Protein AF-A0A9E4KSP8-F1 (afdb_monomer)

Mean predicted aligned error: 5.56 Å

Foldseek 3Di:
DDDDDWDWDDDPRDTDDIGHDPDDDPDDDDQVVHDDDQFDEAEDDACQVVCVVPVCPVVRVVVRHPHYDHCPPVDHDDDDDPPCVVVNVVVVVD

Radius of gyration: 19.92 Å; Cα contacts (8 Å, |Δi|>4): 82; chains: 1; bounding box: 39×29×52 Å

Solvent-accessible surface area (backbone atoms only — not comparable to full-atom values): 6472 Å² total; per-residue (Å²): 130,82,88,79,90,62,46,78,42,74,55,95,93,36,81,75,48,77,37,88,76,91,74,92,62,100,72,84,79,91,55,84,99,60,84,89,72,81,63,37,71,42,77,76,44,81,49,52,66,46,44,79,82,38,76,73,47,63,74,44,51,78,72,4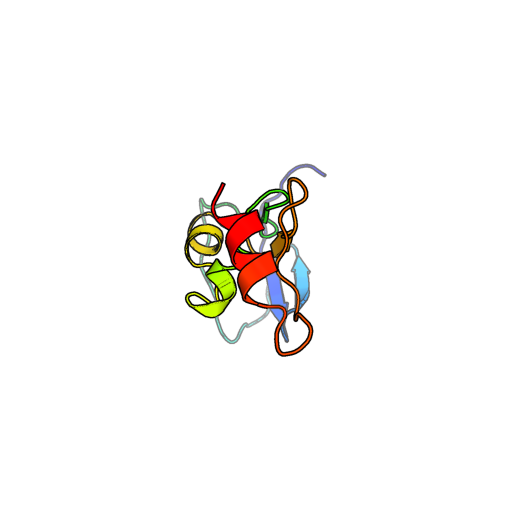6,29,73,44,76,40,61,51,44,97,88,48,66,74,72,94,71,61,92,96,46,60,66,65,52,51,57,70,70,71,111

Structure (mmCIF, N/CA/C/O backbone):
data_AF-A0A9E4KSP8-F1
#
_entry.id   AF-A0A9E4KSP8-F1
#
loop_
_atom_site.group_PDB
_atom_site.id
_atom_site.type_symbol
_atom_site.label_atom_id
_atom_site.label_alt_id
_atom_site.label_comp_id
_atom_site.label_asym_id
_atom_site.label_entity_id
_atom_site.label_seq_id
_atom_site.pdbx_PDB_ins_code
_atom_site.Car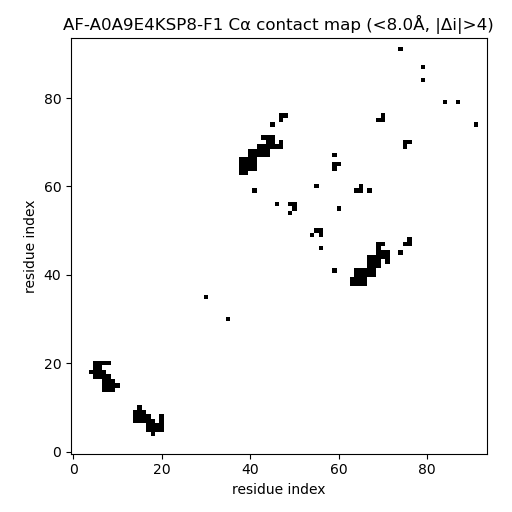tn_x
_atom_site.Cartn_y
_atom_site.Cartn_z
_atom_site.occupancy
_atom_site.B_iso_or_equiv
_atom_site.auth_seq_id
_atom_site.auth_comp_id
_atom_site.auth_asym_id
_atom_site.auth_atom_id
_atom_site.pdbx_PDB_model_num
ATOM 1 N N . MET A 1 1 ? -15.007 14.174 6.060 1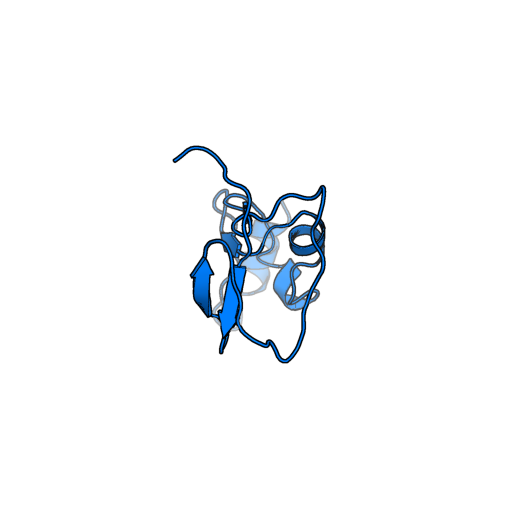.00 58.09 1 MET A N 1
ATOM 2 C CA . MET A 1 1 ? -15.396 13.767 7.428 1.00 58.09 1 MET A CA 1
ATOM 3 C C . MET A 1 1 ? -14.227 14.045 8.353 1.00 58.09 1 MET A C 1
ATOM 5 O O . MET A 1 1 ? -13.104 13.824 7.912 1.00 58.09 1 MET A O 1
ATOM 9 N N . PRO A 1 2 ? -14.457 14.542 9.576 1.00 84.19 2 PRO A N 1
ATOM 10 C CA . PRO A 1 2 ? -13.419 14.568 10.604 1.00 84.19 2 PRO A CA 1
ATOM 11 C C . PRO A 1 2 ? -13.012 13.137 10.999 1.00 84.19 2 PRO A C 1
ATOM 13 O O . PRO A 1 2 ? -13.747 12.185 10.724 1.00 84.19 2 PRO A O 1
ATOM 16 N N . SER A 1 3 ? -11.845 12.985 11.626 1.00 92.31 3 SER A N 1
ATOM 17 C CA . SER A 1 3 ? -11.429 11.720 12.240 1.00 92.31 3 SER A CA 1
ATOM 18 C C . SER A 1 3 ? -12.350 11.341 13.408 1.00 92.31 3 SER A C 1
ATOM 20 O O . SER A 1 3 ? -13.009 12.198 14.000 1.00 92.31 3 SER A O 1
ATOM 22 N N . PHE A 1 4 ? -12.405 10.050 13.738 1.00 94.50 4 PHE A N 1
ATOM 23 C CA . PHE A 1 4 ? -13.145 9.530 14.887 1.00 94.50 4 PHE A CA 1
ATOM 24 C C . PHE A 1 4 ? -12.398 8.345 15.512 1.00 94.50 4 PHE A C 1
ATOM 26 O O . PHE A 1 4 ? -11.619 7.680 14.832 1.00 94.50 4 PHE A O 1
ATOM 33 N N . HIS A 1 5 ? -12.650 8.082 16.795 1.00 94.81 5 HIS A N 1
ATOM 34 C CA . HIS A 1 5 ? -12.156 6.882 17.470 1.00 94.81 5 HIS A CA 1
ATOM 35 C C . HIS A 1 5 ? -13.042 5.684 17.135 1.00 94.81 5 HIS A C 1
ATOM 37 O O . HIS A 1 5 ? -14.263 5.742 17.307 1.00 94.81 5 HIS A O 1
ATOM 43 N N . GLY A 1 6 ? -12.426 4.597 16.689 1.00 94.44 6 GLY A N 1
ATOM 44 C CA . GLY A 1 6 ? -13.108 3.348 16.399 1.00 94.44 6 GLY A CA 1
ATOM 45 C C . GLY A 1 6 ? -12.172 2.331 15.767 1.00 94.44 6 GLY A C 1
ATOM 46 O O . GLY A 1 6 ? -11.002 2.607 15.508 1.00 94.44 6 GLY A O 1
ATOM 47 N N . ASP A 1 7 ? -12.735 1.170 15.489 1.00 95.69 7 ASP A N 1
ATOM 48 C CA . ASP A 1 7 ? -12.057 0.016 14.935 1.00 95.69 7 ASP A CA 1
ATOM 49 C C . ASP A 1 7 ? -12.389 -0.140 13.442 1.00 95.69 7 ASP A C 1
ATOM 51 O O . ASP A 1 7 ? -13.388 0.386 12.930 1.00 95.69 7 ASP A O 1
ATOM 55 N N . VAL A 1 8 ? -11.549 -0.901 12.737 1.00 96.19 8 VAL A N 1
ATOM 56 C CA . VAL A 1 8 ? -11.724 -1.256 11.323 1.00 96.19 8 VAL A CA 1
ATOM 57 C C . VAL A 1 8 ? -11.707 -2.773 11.183 1.00 96.19 8 VAL A C 1
ATOM 59 O O . VAL A 1 8 ? -10.686 -3.410 11.440 1.00 96.19 8 VAL A O 1
ATOM 62 N N . ALA A 1 9 ? -12.814 -3.368 10.732 1.00 96.88 9 ALA A N 1
ATOM 63 C CA . ALA A 1 9 ? -12.864 -4.799 10.443 1.00 96.88 9 ALA A CA 1
ATOM 64 C C . ALA A 1 9 ? -12.531 -5.083 8.979 1.00 96.88 9 ALA A C 1
ATOM 66 O O . ALA A 1 9 ? -13.103 -4.485 8.063 1.00 96.88 9 ALA A O 1
ATOM 67 N N . VAL A 1 10 ? -11.658 -6.068 8.757 1.00 96.38 10 VAL A N 1
ATOM 68 C CA . VAL A 1 10 ? -11.265 -6.537 7.424 1.00 96.38 10 VAL A CA 1
ATOM 69 C C . VAL A 1 10 ? -11.591 -8.020 7.272 1.00 96.38 10 VAL A C 1
ATOM 71 O O . VAL A 1 10 ? -11.219 -8.840 8.110 1.00 96.38 10 VAL A O 1
ATOM 74 N N . LYS A 1 11 ? -12.253 -8.385 6.170 1.00 96.44 11 LYS A N 1
ATOM 75 C CA . LYS A 1 11 ? -12.527 -9.778 5.793 1.00 96.44 11 LYS A CA 1
ATOM 76 C C . LYS A 1 11 ? -12.312 -9.960 4.296 1.00 96.44 11 LYS A C 1
ATOM 78 O O . LYS A 1 11 ? -12.815 -9.177 3.496 1.00 96.44 11 LYS A O 1
ATOM 83 N N . ASN A 1 12 ? -11.568 -11.000 3.912 1.00 96.25 12 ASN A N 1
ATOM 84 C CA . ASN A 1 12 ? -11.266 -11.328 2.511 1.00 96.25 12 ASN A CA 1
ATOM 85 C C . ASN A 1 12 ? -10.710 -10.128 1.710 1.00 96.25 12 ASN A C 1
ATOM 87 O O . ASN A 1 12 ? -11.152 -9.861 0.594 1.00 96.25 12 ASN A O 1
ATOM 91 N N . GLY A 1 13 ? -9.781 -9.375 2.311 1.00 96.06 13 GLY A N 1
ATOM 92 C CA . GLY A 1 13 ? -9.132 -8.218 1.679 1.00 96.06 13 GLY A CA 1
ATOM 93 C C . GLY A 1 13 ? -10.003 -6.964 1.552 1.00 96.06 13 GLY A C 1
ATOM 94 O O . GLY A 1 13 ? -9.614 -6.034 0.855 1.00 96.06 13 GLY A O 1
ATOM 95 N N . LYS A 1 14 ? -11.177 -6.918 2.194 1.00 97.69 14 LYS A N 1
ATOM 96 C CA . LYS A 1 14 ? -12.094 -5.771 2.147 1.00 97.69 14 LYS A CA 1
ATOM 97 C C . LYS A 1 14 ? -12.422 -5.264 3.544 1.00 97.69 14 LYS A C 1
ATOM 99 O O . LYS A 1 14 ? -12.568 -6.065 4.465 1.00 97.69 14 LYS A O 1
ATOM 104 N N . ILE A 1 15 ? -12.591 -3.950 3.673 1.00 96.75 15 ILE A N 1
ATOM 105 C CA . ILE A 1 15 ? -13.180 -3.328 4.864 1.00 96.75 15 ILE A CA 1
ATOM 106 C C . ILE A 1 15 ? -14.662 -3.717 4.905 1.00 96.75 15 ILE A C 1
ATOM 108 O O . ILE A 1 15 ? -15.373 -3.516 3.920 1.00 96.75 15 ILE A O 1
ATOM 112 N N . VAL A 1 16 ? -15.113 -4.305 6.015 1.00 96.25 16 VAL A N 1
ATOM 113 C CA . VAL A 1 16 ? -16.500 -4.778 6.187 1.00 96.25 16 VAL A CA 1
ATOM 114 C C . VAL A 1 16 ? -17.282 -4.006 7.241 1.00 96.25 16 VAL A C 1
ATOM 116 O O . VAL A 1 16 ? -18.507 -4.005 7.188 1.00 96.25 16 VAL A O 1
ATOM 119 N N . GLU A 1 17 ? -16.600 -3.338 8.171 1.00 95.31 17 GLU A N 1
ATOM 120 C CA . GLU A 1 17 ? -17.234 -2.569 9.242 1.00 95.31 17 GLU A CA 1
ATOM 121 C C . GLU A 1 17 ? -16.274 -1.497 9.776 1.00 95.31 17 GLU A C 1
ATOM 123 O O . GLU A 1 17 ? -15.053 -1.679 9.736 1.00 95.31 17 GLU A O 1
ATOM 128 N N . LEU A 1 18 ? -16.833 -0.387 10.263 1.00 94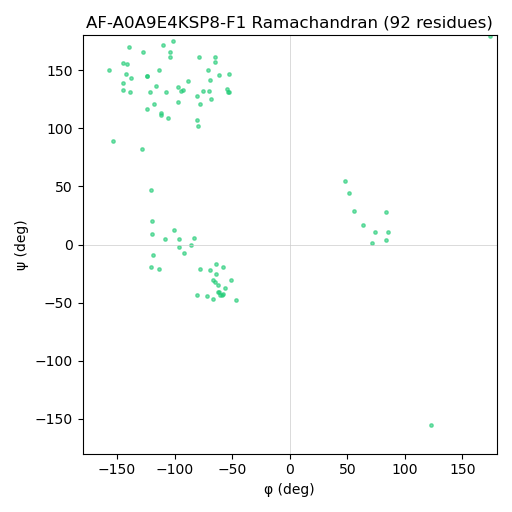.88 18 LEU A N 1
ATOM 129 C CA . LEU A 1 18 ? -16.125 0.736 10.880 1.00 94.88 18 L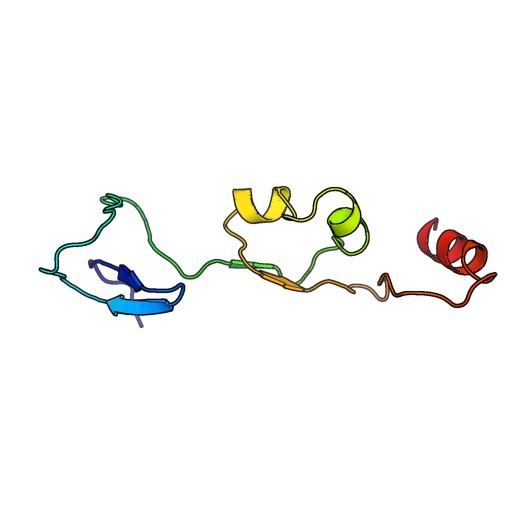EU A CA 1
ATOM 130 C C . LEU A 1 18 ? -16.913 1.203 12.110 1.00 94.88 18 LEU A C 1
ATOM 132 O O . LEU A 1 18 ? -18.141 1.258 12.054 1.00 94.88 18 LEU A O 1
ATOM 136 N N . GLY A 1 19 ? -16.229 1.609 13.178 1.00 93.56 19 GLY A N 1
ATOM 137 C CA . GLY A 1 19 ? -16.866 2.140 14.390 1.00 93.56 19 GLY A CA 1
ATOM 138 C C . GLY A 1 19 ? -16.488 1.343 15.629 1.00 93.56 19 GLY A C 1
ATOM 139 O O . GLY A 1 19 ? -15.433 0.732 15.661 1.00 93.56 19 GLY A O 1
ATOM 140 N N . LYS A 1 20 ? -17.324 1.354 16.669 1.00 92.50 20 LYS A N 1
ATOM 141 C CA . LYS A 1 20 ? -17.077 0.550 17.873 1.00 92.50 20 LYS A CA 1
ATOM 142 C C . LYS A 1 20 ? -17.509 -0.892 17.622 1.00 92.50 20 LYS A C 1
ATOM 144 O O . LYS A 1 20 ? -18.711 -1.160 17.586 1.00 92.50 20 LYS A O 1
ATOM 149 N N . LEU A 1 21 ? -16.553 -1.801 17.467 1.00 91.12 21 LEU A N 1
ATOM 150 C CA . LEU A 1 21 ? -16.833 -3.183 17.090 1.00 91.12 21 LEU A CA 1
ATOM 151 C C . LEU A 1 21 ? -16.868 -4.095 18.322 1.00 91.12 21 LEU A C 1
ATOM 153 O O . LEU A 1 21 ? -16.030 -4.014 19.214 1.00 91.12 21 LEU A O 1
ATOM 157 N N . GLY A 1 22 ? -17.872 -4.972 18.382 1.00 78.12 22 GLY A N 1
ATOM 158 C CA . GLY A 1 22 ? -18.013 -5.999 19.428 1.00 78.12 22 GLY A CA 1
ATOM 159 C C . GLY A 1 22 ? -17.744 -7.423 18.931 1.00 78.12 22 GLY A C 1
ATOM 160 O O . GLY A 1 22 ? -17.980 -8.389 19.653 1.00 78.12 22 GLY A O 1
ATOM 161 N N . THR A 1 23 ? -17.331 -7.568 17.674 1.00 72.12 23 THR A N 1
ATOM 162 C CA . THR A 1 23 ? -17.225 -8.836 16.949 1.00 72.12 23 THR A CA 1
ATOM 163 C C . THR A 1 23 ? -15.866 -9.507 17.152 1.00 72.12 23 THR A C 1
ATOM 165 O O . THR A 1 23 ? -14.822 -8.861 17.160 1.00 72.12 23 THR A O 1
ATOM 168 N N . SER A 1 24 ? -15.863 -10.839 17.283 1.00 84.81 24 SER A N 1
ATOM 169 C CA . SER A 1 24 ? -14.627 -11.626 17.353 1.00 84.81 24 SER A CA 1
ATOM 170 C C . SER A 1 24 ? -13.911 -11.645 15.999 1.00 84.81 24 SER A C 1
ATOM 172 O O . SER A 1 24 ? -14.532 -11.969 14.983 1.00 84.81 24 SER A O 1
ATOM 174 N N . ALA A 1 25 ? -12.605 -11.385 15.986 1.00 93.62 25 ALA A N 1
ATOM 175 C CA . ALA A 1 25 ? -11.757 -11.500 14.802 1.00 93.62 25 ALA A CA 1
ATOM 176 C C . ALA A 1 25 ? -10.732 -12.632 14.964 1.00 93.62 25 ALA A C 1
ATOM 178 O O . ALA A 1 25 ? -10.257 -12.898 16.066 1.00 93.62 25 ALA A O 1
ATOM 179 N N . ASN A 1 26 ? -10.332 -13.260 13.853 1.00 95.06 26 ASN A N 1
ATOM 180 C CA . ASN A 1 26 ? -9.263 -14.273 13.858 1.00 95.06 26 ASN A CA 1
ATOM 181 C C . ASN A 1 26 ? -7.901 -13.684 14.262 1.00 95.06 26 ASN A C 1
ATOM 183 O O . ASN A 1 26 ? -7.018 -14.403 14.719 1.00 95.06 26 ASN A O 1
ATOM 187 N N . ARG A 1 27 ? -7.721 -12.377 14.046 1.00 95.75 27 ARG A N 1
ATOM 188 C CA . ARG A 1 27 ? -6.548 -11.600 14.437 1.00 95.75 27 ARG A CA 1
ATOM 189 C C . ARG A 1 27 ? -7.011 -10.203 14.824 1.00 95.75 27 ARG A C 1
ATOM 191 O O . ARG A 1 27 ? -7.758 -9.584 14.072 1.00 95.75 27 ARG A O 1
ATOM 198 N N . VAL A 1 28 ? -6.523 -9.721 15.960 1.00 95.06 28 VAL A N 1
ATOM 199 C CA . VAL A 1 28 ? -6.721 -8.350 16.436 1.00 95.06 28 VAL A CA 1
ATOM 200 C C . VAL A 1 28 ? -5.357 -7.670 16.481 1.00 95.06 28 VAL A C 1
ATOM 202 O O . VAL A 1 28 ? -4.369 -8.288 16.878 1.00 95.06 28 VAL A O 1
ATOM 205 N N . ILE A 1 29 ? -5.299 -6.426 16.016 1.00 95.75 29 ILE A N 1
ATOM 206 C CA . ILE A 1 29 ? -4.125 -5.559 16.117 1.00 95.75 29 ILE A CA 1
ATOM 207 C C . ILE A 1 29 ? -4.561 -4.369 16.960 1.00 95.75 29 ILE A C 1
ATOM 209 O O . ILE A 1 29 ? -5.513 -3.688 16.588 1.00 95.75 29 ILE A O 1
ATOM 213 N N . ASP A 1 30 ? -3.889 -4.157 18.088 1.00 95.19 30 ASP A N 1
ATOM 214 C CA . ASP A 1 30 ? -4.110 -2.982 18.924 1.00 95.19 30 ASP A CA 1
ATOM 215 C C . ASP A 1 30 ? -3.410 -1.773 18.290 1.00 95.19 30 ASP A C 1
ATOM 217 O O . ASP A 1 30 ? -2.205 -1.809 18.029 1.00 95.19 30 ASP A O 1
ATOM 221 N N . ALA A 1 31 ? -4.191 -0.739 17.988 1.00 95.94 31 ALA A N 1
ATOM 222 C CA . ALA A 1 31 ? -3.737 0.509 17.388 1.00 95.94 31 ALA A CA 1
ATOM 223 C C . ALA A 1 31 ? -4.037 1.715 18.296 1.00 95.94 31 ALA A C 1
ATOM 225 O O . ALA A 1 31 ? -4.088 2.846 17.813 1.00 95.94 31 ALA A O 1
ATOM 226 N N . GLU A 1 32 ? -4.253 1.490 19.597 1.00 95.62 32 GLU A N 1
ATOM 227 C CA . GLU A 1 32 ? -4.472 2.562 20.567 1.00 95.62 32 GLU A CA 1
ATOM 228 C C . GLU A 1 32 ? -3.320 3.583 20.529 1.00 95.62 32 GLU A C 1
ATOM 230 O O . GLU A 1 32 ? -2.139 3.235 20.479 1.00 95.62 32 GLU A O 1
ATOM 235 N N . GLY A 1 33 ? -3.666 4.873 20.509 1.00 96.38 33 GLY A N 1
ATOM 236 C CA . GLY A 1 33 ? -2.697 5.966 20.369 1.00 96.38 33 GLY A CA 1
ATOM 237 C C . GLY A 1 33 ? -2.061 6.113 18.977 1.00 96.38 33 GLY A C 1
ATOM 238 O O . GLY A 1 33 ? -1.241 7.012 18.785 1.00 96.38 33 GLY A O 1
ATOM 239 N N . LEU A 1 34 ? -2.440 5.280 18.001 1.00 96.88 34 LEU A N 1
ATOM 240 C CA . LEU A 1 34 ? -2.008 5.361 16.604 1.00 96.88 34 LEU A CA 1
ATOM 241 C C . LEU A 1 34 ? -3.166 5.787 15.690 1.00 96.88 34 LEU A C 1
ATOM 243 O O . LEU A 1 34 ? -4.323 5.880 16.094 1.00 96.88 34 LEU A O 1
ATOM 247 N N . VAL A 1 35 ? -2.845 6.063 14.425 1.00 96.00 35 VAL A N 1
ATOM 248 C CA . VAL A 1 35 ? -3.831 6.407 13.394 1.00 96.00 35 VAL A CA 1
ATOM 249 C C . VAL A 1 35 ? -3.981 5.245 12.425 1.00 96.00 35 VAL A C 1
ATOM 251 O O . VAL A 1 35 ? -2.995 4.749 11.883 1.00 96.00 35 VAL A O 1
ATOM 254 N N . ILE A 1 36 ? -5.228 4.865 12.153 1.00 96.31 36 ILE A N 1
ATOM 255 C CA . ILE A 1 36 ? -5.580 4.014 11.017 1.00 96.31 36 ILE A CA 1
ATOM 256 C C . ILE A 1 36 ? -6.044 4.928 9.880 1.00 96.31 36 ILE A C 1
ATOM 258 O O . ILE A 1 36 ? -6.989 5.701 10.039 1.00 96.31 36 ILE A O 1
ATOM 262 N N . SER A 1 37 ? -5.391 4.838 8.725 1.00 96.44 37 SER A N 1
ATOM 263 C CA . SER A 1 37 ? -5.771 5.558 7.507 1.00 96.44 37 SER A CA 1
ATOM 264 C C . SER A 1 37 ? -5.911 4.587 6.335 1.00 96.44 37 SER A C 1
ATOM 266 O O . SER A 1 37 ? -5.408 3.462 6.400 1.00 96.44 37 SER A O 1
ATOM 268 N N . PRO A 1 38 ? -6.537 5.005 5.220 1.00 96.62 38 PRO A N 1
ATOM 269 C CA . PRO A 1 38 ? -6.270 4.362 3.944 1.00 96.62 38 PRO A CA 1
ATOM 270 C C . PRO A 1 38 ? -4.761 4.337 3.682 1.00 96.62 38 PRO A C 1
ATOM 272 O O . PRO A 1 38 ? -4.045 5.266 4.073 1.00 96.62 38 PRO A O 1
ATOM 275 N N . GLY A 1 39 ? -4.285 3.287 3.017 1.00 96.88 39 GLY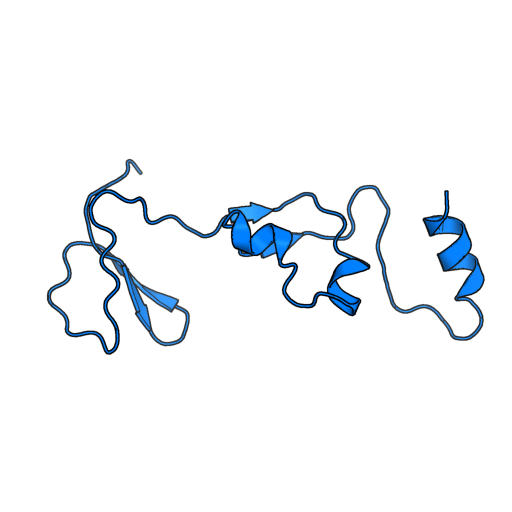 A N 1
ATOM 276 C CA . GLY A 1 39 ? -2.911 3.261 2.534 1.00 96.88 39 GLY A CA 1
ATOM 277 C C . GLY A 1 39 ? -2.676 4.388 1.532 1.00 96.88 39 GLY A C 1
ATOM 278 O O . GLY A 1 39 ? -3.581 4.760 0.780 1.00 96.88 39 GLY A O 1
ATOM 279 N N . PHE A 1 40 ? -1.471 4.950 1.524 1.00 97.25 40 PHE A N 1
ATOM 280 C CA . PHE A 1 40 ? -1.168 6.067 0.637 1.00 97.25 40 PHE A CA 1
ATOM 281 C C . PHE A 1 40 ? -1.098 5.605 -0.821 1.00 97.25 40 PHE A C 1
ATOM 283 O O . PHE A 1 40 ? -0.744 4.457 -1.117 1.00 97.25 40 PHE A O 1
ATOM 290 N N . VAL A 1 41 ? -1.450 6.523 -1.720 1.00 96.75 41 VAL A N 1
ATOM 291 C CA . VAL A 1 41 ? -1.296 6.362 -3.165 1.00 96.75 41 VAL A CA 1
ATOM 292 C C . VAL A 1 41 ? -0.118 7.228 -3.581 1.00 96.75 41 VAL A C 1
ATOM 294 O O . VAL A 1 41 ? -0.215 8.453 -3.556 1.00 96.75 41 VAL A O 1
ATOM 297 N N . ASP A 1 42 ? 0.991 6.588 -3.933 1.00 95.06 42 ASP A N 1
ATOM 298 C CA . ASP A 1 42 ? 2.145 7.268 -4.508 1.00 95.06 42 ASP A CA 1
ATOM 299 C C . ASP A 1 42 ? 1.869 7.517 -5.992 1.00 95.06 42 ASP A C 1
ATOM 301 O O . ASP A 1 42 ? 1.895 6.608 -6.826 1.00 95.06 42 ASP A O 1
ATOM 305 N N . ASN A 1 43 ? 1.514 8.759 -6.304 1.00 95.19 43 ASN A N 1
ATOM 306 C CA . ASN A 1 43 ? 1.115 9.155 -7.646 1.00 95.19 43 ASN A CA 1
ATOM 307 C C . ASN A 1 43 ? 2.300 9.537 -8.543 1.00 95.19 43 ASN A C 1
ATOM 309 O O . ASN A 1 43 ? 2.058 9.967 -9.672 1.00 95.19 43 ASN A O 1
ATOM 313 N N . HIS A 1 44 ? 3.539 9.480 -8.044 1.00 95.12 44 HIS A N 1
ATOM 314 C CA . HIS A 1 44 ? 4.701 9.904 -8.812 1.00 95.12 44 HIS A CA 1
ATOM 315 C C . HIS A 1 44 ? 5.985 9.200 -8.367 1.00 95.12 44 HIS A C 1
ATOM 317 O O . HIS A 1 44 ? 6.759 9.712 -7.558 1.00 95.12 44 HIS A O 1
ATOM 323 N N . CYS A 1 45 ? 6.247 8.049 -8.977 1.00 92.69 45 CYS A N 1
ATOM 324 C CA . CYS A 1 45 ? 7.467 7.286 -8.765 1.00 92.69 45 CYS A CA 1
ATOM 325 C C . CYS A 1 45 ? 7.998 6.686 -10.076 1.00 92.69 45 CYS A C 1
ATOM 327 O O . CYS A 1 45 ? 7.329 6.703 -11.115 1.00 92.69 45 CYS A O 1
ATOM 329 N N . HIS A 1 46 ? 9.217 6.150 -10.007 1.00 92.44 46 HIS A N 1
ATOM 330 C CA . HIS A 1 46 ? 9.936 5.537 -11.128 1.00 92.44 46 HIS A CA 1
ATOM 331 C C . HIS A 1 46 ? 10.285 4.069 -10.835 1.00 92.44 46 HIS A C 1
ATOM 333 O O . HIS A 1 46 ? 11.416 3.627 -11.029 1.00 92.44 46 HIS A O 1
ATOM 339 N N . TYR A 1 47 ? 9.312 3.299 -10.335 1.00 92.38 47 TYR A N 1
ATOM 340 C CA . TYR A 1 47 ? 9.495 1.870 -10.043 1.00 92.38 47 TYR A CA 1
ATOM 341 C C . TYR A 1 47 ? 9.324 0.946 -11.254 1.00 92.38 47 TYR A C 1
ATOM 343 O O . TYR A 1 47 ? 9.394 -0.270 -11.090 1.00 92.38 47 TYR A O 1
ATOM 351 N N . ASP A 1 48 ? 9.146 1.496 -12.458 1.00 90.75 48 ASP A N 1
ATOM 352 C CA . ASP A 1 48 ? 8.981 0.762 -13.718 1.00 90.75 48 ASP A CA 1
ATOM 353 C C . ASP A 1 48 ? 10.007 -0.362 -13.890 1.00 90.75 48 ASP A C 1
ATOM 355 O O . ASP A 1 48 ? 9.648 -1.497 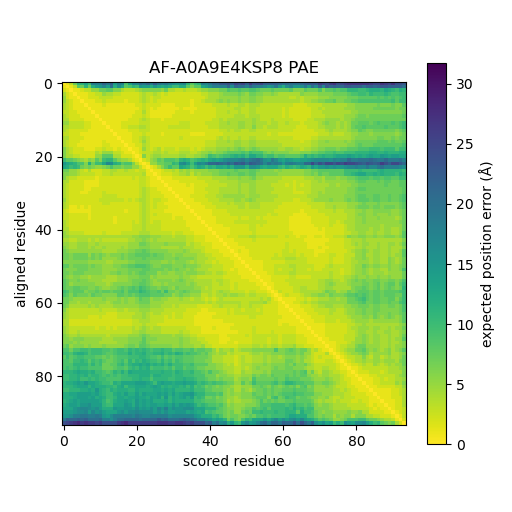-14.194 1.00 90.75 48 ASP A O 1
ATOM 359 N N . ALA A 1 49 ? 11.284 -0.050 -13.655 1.00 88.31 49 ALA A N 1
ATOM 360 C CA . ALA A 1 49 ? 12.361 -1.032 -13.655 1.00 88.31 49 ALA A CA 1
ATOM 361 C C . ALA A 1 49 ? 12.414 -1.799 -12.331 1.00 88.31 49 ALA A C 1
ATOM 363 O O . ALA A 1 49 ? 12.529 -3.020 -12.331 1.00 88.31 49 ALA A O 1
ATOM 364 N N . GLN A 1 50 ? 12.279 -1.098 -11.201 1.00 89.75 50 GLN A N 1
ATOM 365 C CA . GLN A 1 50 ? 12.458 -1.686 -9.874 1.00 89.75 50 GLN A CA 1
ATOM 366 C C . GLN A 1 50 ? 11.565 -2.891 -9.611 1.00 89.75 50 GLN A C 1
ATOM 368 O O . GLN A 1 50 ? 12.033 -3.860 -9.019 1.00 89.75 50 GLN A O 1
ATOM 373 N N . VAL A 1 51 ? 10.325 -2.886 -10.100 1.00 89.38 51 VAL A N 1
ATOM 374 C CA . VAL A 1 51 ? 9.395 -4.006 -9.912 1.00 89.38 51 VAL A CA 1
ATOM 375 C C . VAL A 1 51 ? 9.930 -5.337 -10.468 1.00 89.38 51 VAL A C 1
ATOM 377 O O . VAL A 1 51 ? 9.483 -6.401 -10.043 1.00 89.38 51 VAL A O 1
ATOM 380 N N . THR A 1 52 ? 10.915 -5.316 -11.378 1.00 88.56 52 THR A N 1
ATOM 381 C CA . THR A 1 52 ? 11.510 -6.540 -11.931 1.00 88.56 52 THR A CA 1
ATOM 382 C C . THR A 1 52 ? 12.515 -7.211 -10.992 1.00 88.56 52 THR A C 1
ATOM 384 O O . THR A 1 52 ? 12.777 -8.400 -11.163 1.00 88.56 52 THR A O 1
ATOM 387 N N . TRP A 1 53 ? 13.089 -6.493 -10.017 1.00 92.00 53 TRP A N 1
ATOM 388 C CA . TRP A 1 53 ? 14.012 -7.055 -9.012 1.00 92.00 53 TRP A CA 1
ATOM 389 C C . TRP A 1 53 ? 13.541 -6.883 -7.559 1.00 92.00 53 TRP A C 1
ATOM 391 O O . TRP A 1 53 ? 13.979 -7.626 -6.684 1.00 92.00 53 TRP A O 1
ATOM 401 N N . ASP A 1 54 ? 12.627 -5.950 -7.300 1.00 92.50 54 ASP A N 1
ATOM 402 C CA . ASP A 1 54 ? 11.925 -5.735 -6.033 1.00 92.50 54 ASP A CA 1
ATOM 403 C C . ASP A 1 54 ? 10.406 -5.676 -6.299 1.00 92.50 54 ASP A C 1
ATOM 405 O O . ASP A 1 54 ? 9.821 -4.592 -6.405 1.00 92.50 54 ASP A O 1
ATOM 409 N N . PRO A 1 55 ? 9.739 -6.842 -6.415 1.00 89.62 55 PRO A N 1
ATOM 410 C CA . PRO A 1 55 ? 8.337 -6.924 -6.833 1.00 89.62 55 PRO A CA 1
ATOM 411 C C . PRO A 1 55 ? 7.343 -6.265 -5.876 1.00 89.62 55 PRO A C 1
ATOM 413 O O . PRO A 1 55 ? 6.199 -6.026 -6.255 1.00 89.62 55 PRO A O 1
ATOM 416 N N . ILE A 1 56 ? 7.749 -5.996 -4.632 1.00 90.19 56 ILE A N 1
ATOM 417 C CA . ILE A 1 56 ? 6.892 -5.357 -3.627 1.00 90.19 56 ILE A CA 1
ATOM 418 C C . ILE A 1 56 ? 7.111 -3.845 -3.539 1.00 90.19 56 ILE A C 1
ATOM 420 O O . ILE A 1 56 ? 6.421 -3.199 -2.753 1.00 90.19 56 ILE A O 1
ATOM 424 N N . CYS A 1 57 ? 8.046 -3.282 -4.318 1.00 90.12 57 CYS A N 1
ATOM 425 C CA . CYS A 1 57 ? 8.431 -1.869 -4.244 1.00 90.12 57 CYS A CA 1
ATOM 426 C C . CYS A 1 57 ? 8.690 -1.454 -2.783 1.00 90.12 57 CYS A C 1
ATOM 428 O O . CYS A 1 57 ? 8.060 -0.539 -2.252 1.00 90.12 57 CYS A O 1
ATOM 430 N N . SER A 1 58 ? 9.582 -2.187 -2.111 1.00 88.25 58 SER A N 1
ATOM 431 C CA . SER A 1 58 ? 9.775 -2.203 -0.653 1.00 88.25 58 SER A CA 1
ATOM 432 C C . SER A 1 58 ? 9.951 -0.820 -0.011 1.00 88.25 58 SER A C 1
ATOM 434 O O . SER A 1 58 ? 9.515 -0.592 1.117 1.00 88.25 58 SER A O 1
ATOM 436 N N . PHE A 1 59 ? 10.522 0.139 -0.742 1.00 87.12 59 PHE A N 1
ATOM 437 C CA . PHE A 1 59 ? 10.625 1.525 -0.289 1.00 87.12 59 PHE A CA 1
ATOM 438 C C . PHE A 1 59 ? 9.249 2.162 -0.031 1.00 87.12 59 PHE A C 1
ATOM 440 O O . PHE A 1 59 ? 9.063 2.812 0.993 1.00 87.12 59 PHE A O 1
ATOM 447 N N . SER A 1 60 ? 8.262 1.956 -0.905 1.00 91.25 60 SER A N 1
ATOM 448 C CA . SER A 1 60 ? 6.913 2.514 -0.752 1.00 91.25 60 SER A CA 1
ATOM 449 C C . SER A 1 60 ? 6.178 1.928 0.444 1.00 91.25 60 SER A C 1
ATOM 451 O O . SER A 1 60 ? 5.604 2.674 1.241 1.00 91.25 60 SER A O 1
ATOM 453 N N . CYS A 1 61 ? 6.211 0.601 0.606 1.00 87.62 61 CYS A N 1
ATOM 454 C CA . CYS A 1 61 ? 5.423 -0.051 1.648 1.00 87.62 61 CYS A CA 1
ATOM 455 C C . CYS A 1 61 ? 5.911 0.311 3.059 1.00 87.62 61 CYS A C 1
ATOM 457 O O . CYS A 1 61 ? 5.095 0.418 3.974 1.00 87.62 61 CYS A O 1
ATOM 459 N N . TYR A 1 62 ? 7.208 0.589 3.238 1.00 92.81 62 TYR A N 1
ATOM 460 C CA . TYR A 1 62 ? 7.752 1.084 4.509 1.00 92.81 62 TYR A CA 1
ATOM 461 C C . TYR A 1 62 ? 7.313 2.508 4.863 1.00 92.81 62 TYR A C 1
ATOM 463 O O . TYR A 1 62 ? 7.292 2.856 6.041 1.00 92.81 62 TYR A O 1
ATOM 471 N N . HIS A 1 63 ? 6.904 3.307 3.877 1.00 94.06 63 HIS A N 1
ATOM 472 C CA . HIS A 1 63 ? 6.386 4.662 4.082 1.00 94.06 63 HIS A CA 1
ATOM 473 C C . HIS A 1 63 ? 4.850 4.728 4.035 1.00 94.06 63 HIS A C 1
ATOM 475 O O . HIS A 1 63 ? 4.275 5.812 3.961 1.00 94.06 63 HIS A O 1
ATOM 481 N N . GLY A 1 64 ? 4.168 3.578 4.086 1.00 94.81 64 GLY A N 1
ATOM 482 C CA . GLY A 1 64 ? 2.706 3.497 4.140 1.00 94.81 64 GLY A CA 1
ATOM 483 C C . GLY A 1 64 ? 2.003 3.579 2.782 1.00 94.81 64 GLY A C 1
ATOM 484 O O . GLY A 1 64 ? 0.770 3.565 2.738 1.00 94.81 64 GLY A O 1
ATOM 485 N N . ALA A 1 65 ? 2.746 3.630 1.672 1.00 95.62 65 ALA A N 1
ATOM 486 C CA . ALA A 1 65 ? 2.159 3.542 0.342 1.00 95.62 65 ALA A CA 1
ATOM 487 C C . ALA A 1 65 ? 1.749 2.099 0.022 1.00 95.62 65 ALA A C 1
ATOM 489 O O . ALA A 1 65 ? 2.496 1.144 0.226 1.00 95.62 65 ALA A O 1
ATOM 490 N N . THR A 1 66 ? 0.525 1.955 -0.479 1.00 95.56 66 THR A N 1
ATOM 491 C CA . THR A 1 66 ? -0.094 0.659 -0.821 1.00 95.56 66 THR A CA 1
ATOM 492 C C . THR A 1 66 ? -0.438 0.547 -2.300 1.00 95.56 66 THR A C 1
ATOM 494 O O . THR A 1 66 ? -0.833 -0.512 -2.780 1.00 95.56 66 THR A O 1
ATOM 497 N N . THR A 1 67 ? -0.314 1.646 -3.037 1.00 95.19 67 THR A N 1
ATOM 498 C CA . THR A 1 67 ? -0.530 1.717 -4.478 1.00 95.19 67 THR A CA 1
ATOM 499 C C . THR A 1 67 ? 0.458 2.715 -5.051 1.00 95.19 67 THR A C 1
ATOM 501 O O . THR A 1 67 ? 0.684 3.768 -4.455 1.00 95.19 67 THR A O 1
ATOM 504 N N . VAL A 1 68 ? 1.028 2.375 -6.202 1.00 93.50 68 VAL A N 1
ATOM 505 C CA . VAL A 1 68 ? 1.954 3.223 -6.949 1.00 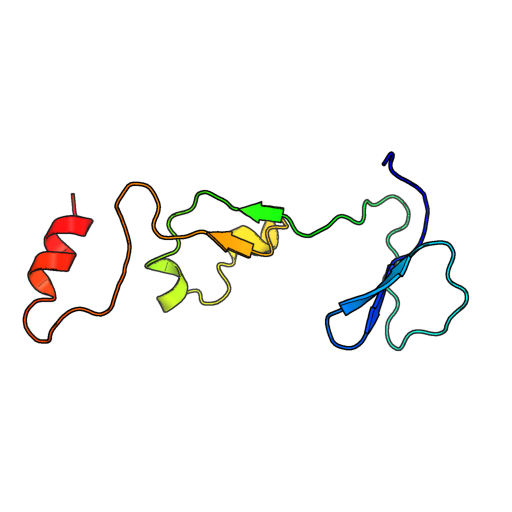93.50 68 VAL A CA 1
ATOM 5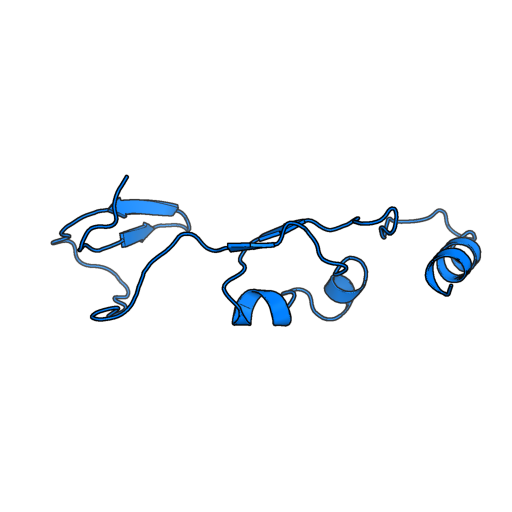06 C C . VAL A 1 68 ? 1.424 3.430 -8.363 1.00 93.50 68 VAL A C 1
ATOM 508 O O . VAL A 1 68 ? 0.826 2.521 -8.944 1.00 93.50 68 VAL A O 1
ATOM 511 N N . VAL A 1 69 ? 1.645 4.617 -8.918 1.00 93.56 69 VAL A N 1
ATOM 512 C CA . VAL A 1 69 ? 1.406 4.923 -10.332 1.00 93.56 69 VAL A CA 1
ATOM 513 C C . VAL A 1 69 ? 2.760 5.150 -10.995 1.00 93.56 69 VAL A C 1
ATOM 515 O O . VAL A 1 69 ? 3.449 6.114 -10.669 1.00 93.56 69 VAL A O 1
ATOM 518 N N . ILE A 1 70 ? 3.133 4.249 -11.907 1.00 92.50 70 ILE A N 1
ATOM 519 C CA . ILE A 1 70 ? 4.404 4.258 -12.654 1.00 92.50 70 ILE A CA 1
ATOM 520 C C . ILE A 1 70 ? 4.217 4.798 -14.084 1.00 92.50 70 ILE A C 1
ATOM 522 O O . ILE A 1 70 ? 3.087 5.068 -14.498 1.00 92.50 70 ILE A O 1
ATOM 526 N N . GLY A 1 71 ? 5.306 4.963 -14.842 1.00 91.12 71 GLY A N 1
ATOM 527 C CA . GLY A 1 71 ? 5.269 5.550 -16.187 1.00 91.12 71 GLY A CA 1
ATOM 528 C C . GLY A 1 71 ? 5.287 7.082 -16.196 1.00 91.12 71 GLY A C 1
ATOM 529 O O . GLY A 1 71 ? 4.720 7.725 -17.083 1.00 91.12 71 GLY A O 1
ATOM 530 N N . ASN A 1 72 ? 5.891 7.683 -15.172 1.00 92.44 72 ASN A N 1
ATOM 531 C CA . ASN A 1 72 ? 5.968 9.132 -15.004 1.00 92.44 72 ASN A CA 1
ATOM 532 C C . ASN A 1 72 ? 7.049 9.768 -15.892 1.00 92.44 72 ASN A C 1
ATOM 534 O O . ASN A 1 72 ? 7.979 9.113 -16.350 1.00 92.44 72 ASN A O 1
ATOM 538 N N . CYS A 1 73 ? 6.956 11.084 -16.109 1.00 91.50 73 CYS A N 1
ATOM 539 C CA . CYS A 1 73 ? 7.979 11.885 -16.804 1.00 91.50 73 CYS A CA 1
ATOM 540 C C . CYS A 1 73 ? 8.338 11.397 -18.221 1.00 91.50 73 CYS A C 1
ATOM 542 O O . CYS A 1 73 ? 9.446 11.632 -18.691 1.00 91.50 73 CYS A O 1
ATOM 544 N N . SER A 1 74 ? 7.399 10.752 -18.922 1.00 85.19 74 SER A N 1
ATOM 545 C CA . SER A 1 74 ? 7.629 10.116 -20.235 1.00 85.19 74 SER A CA 1
ATOM 546 C C . SER A 1 74 ? 8.634 8.954 -20.209 1.00 85.19 74 SER A C 1
ATOM 548 O O . SER A 1 74 ? 9.122 8.537 -21.259 1.00 85.19 74 SER A O 1
ATOM 550 N N . LEU A 1 75 ? 8.922 8.413 -19.023 1.00 83.12 75 LEU A N 1
ATOM 551 C CA . LEU A 1 75 ? 9.784 7.261 -18.802 1.00 83.12 75 LEU A CA 1
ATOM 552 C C . LEU A 1 75 ? 8.913 6.106 -18.317 1.00 83.12 75 LEU A C 1
ATOM 554 O O . LEU A 1 75 ? 8.373 6.144 -17.216 1.00 83.12 75 LEU A O 1
ATOM 558 N N . SER A 1 76 ? 8.764 5.085 -19.157 1.00 85.38 76 SER A N 1
ATOM 559 C CA . SER A 1 76 ? 8.020 3.875 -18.813 1.00 85.38 76 SER A CA 1
ATOM 560 C C . SER A 1 76 ? 8.698 2.653 -19.404 1.00 85.38 76 SER A C 1
ATOM 562 O O . SER A 1 76 ? 9.255 2.729 -20.504 1.00 85.38 76 SER A O 1
ATOM 564 N N . LEU A 1 77 ? 8.620 1.528 -18.697 1.00 86.12 77 LEU A N 1
ATOM 565 C CA . LEU A 1 77 ? 9.003 0.239 -19.256 1.00 86.12 77 LEU A CA 1
ATOM 566 C C . LEU A 1 77 ? 7.785 -0.481 -19.819 1.00 86.12 77 LEU A C 1
ATOM 568 O O . LEU A 1 77 ? 6.755 -0.627 -19.165 1.00 86.12 77 LEU A O 1
ATOM 572 N N . ALA A 1 78 ? 7.940 -0.984 -21.036 1.00 85.06 78 ALA A N 1
ATOM 573 C CA . ALA A 1 78 ? 6.981 -1.854 -21.688 1.00 85.06 78 ALA A CA 1
ATOM 574 C C . ALA A 1 78 ? 7.737 -2.940 -22.466 1.00 85.06 78 ALA A C 1
ATOM 576 O O . ALA A 1 78 ? 8.884 -2.716 -22.867 1.00 85.06 78 ALA A O 1
ATOM 577 N N . PRO A 1 79 ? 7.118 -4.107 -22.716 1.00 86.44 79 PRO A N 1
ATOM 578 C CA . PRO A 1 79 ? 7.683 -5.095 -23.624 1.00 86.44 79 PRO A CA 1
ATOM 579 C C . PRO A 1 79 ? 7.995 -4.477 -24.993 1.00 86.44 79 PRO A C 1
ATOM 581 O O . PRO A 1 79 ? 7.148 -3.810 -25.591 1.00 86.44 79 PRO A O 1
ATOM 584 N N . VAL A 1 80 ? 9.202 -4.723 -25.500 1.00 89.19 80 VAL A N 1
ATOM 585 C CA . VAL A 1 80 ? 9.650 -4.266 -26.823 1.00 89.19 80 VAL A CA 1
ATOM 586 C C . VAL A 1 80 ? 9.652 -5.410 -27.829 1.00 89.19 80 VAL A C 1
ATOM 588 O O . VAL A 1 80 ? 9.545 -6.584 -27.472 1.00 89.19 80 VAL A O 1
ATOM 591 N N . ARG A 1 81 ? 9.746 -5.078 -29.120 1.00 92.38 81 ARG A N 1
ATOM 592 C CA . ARG A 1 81 ? 9.871 -6.100 -30.165 1.00 92.38 81 ARG A CA 1
ATOM 593 C C . ARG A 1 81 ? 11.247 -6.771 -30.059 1.00 92.38 81 ARG A C 1
ATOM 595 O O . ARG A 1 81 ? 12.220 -6.046 -29.843 1.00 92.38 81 ARG A O 1
ATOM 602 N N . PRO A 1 82 ? 11.354 -8.094 -30.280 1.00 93.75 82 PRO A N 1
ATOM 603 C CA . PRO A 1 82 ? 12.652 -8.757 -30.331 1.00 93.75 82 PRO A CA 1
ATOM 604 C C . PRO A 1 82 ? 13.598 -8.061 -31.317 1.00 93.75 82 PRO A C 1
ATOM 606 O O . PRO A 1 82 ? 13.202 -7.782 -32.453 1.00 93.75 82 PRO A O 1
ATOM 609 N N . GLY A 1 83 ? 14.823 -7.772 -30.882 1.00 94.38 83 GLY A N 1
ATOM 610 C CA . GLY A 1 83 ? 15.832 -7.053 -31.665 1.00 94.38 83 GLY A CA 1
ATOM 611 C C . GLY A 1 83 ? 15.735 -5.523 -31.593 1.00 94.38 83 GLY A C 1
ATOM 612 O O . GLY A 1 83 ? 16.377 -4.844 -32.390 1.00 94.38 83 GLY A O 1
ATOM 613 N N . THR A 1 84 ? 14.926 -4.964 -30.685 1.00 90.19 84 THR A N 1
ATOM 614 C CA . THR A 1 84 ? 14.807 -3.506 -30.460 1.00 90.19 84 THR A CA 1
ATOM 615 C C . THR A 1 84 ? 15.171 -3.068 -29.036 1.00 90.19 84 THR A C 1
ATOM 617 O O . THR A 1 84 ? 14.976 -1.908 -28.678 1.00 90.19 84 THR A O 1
ATOM 620 N N . GLU A 1 85 ? 15.723 -3.975 -28.231 1.00 89.31 85 GLU A N 1
ATOM 621 C CA . GLU A 1 85 ? 16.062 -3.777 -26.820 1.00 89.31 85 GLU A CA 1
ATOM 622 C C . GLU A 1 85 ? 17.116 -2.680 -26.622 1.00 89.31 85 GLU A C 1
ATOM 624 O O . GLU A 1 85 ? 16.975 -1.844 -25.734 1.00 89.31 85 GLU A O 1
ATOM 629 N N . GLU A 1 86 ? 18.137 -2.634 -27.481 1.00 87.06 86 GLU A N 1
ATOM 630 C CA . GLU A 1 86 ? 19.243 -1.669 -27.383 1.00 87.06 86 GLU A CA 1
ATOM 631 C C . GLU A 1 86 ? 18.756 -0.218 -27.496 1.00 87.06 86 GLU A C 1
ATOM 633 O O . GLU A 1 86 ? 19.125 0.630 -26.688 1.00 87.06 86 GLU A O 1
ATOM 638 N N . ARG A 1 87 ? 17.809 0.041 -28.406 1.00 83.88 87 ARG A N 1
ATOM 639 C CA . ARG A 1 87 ? 17.189 1.362 -28.577 1.00 83.88 87 ARG A CA 1
ATOM 640 C C . ARG A 1 87 ? 16.434 1.831 -27.328 1.00 83.88 87 ARG A C 1
ATOM 642 O O . ARG A 1 87 ? 16.380 3.030 -27.063 1.00 83.88 87 ARG A O 1
ATOM 649 N N . LEU A 1 88 ? 15.811 0.914 -26.585 1.00 81.31 88 LEU A N 1
ATOM 650 C CA . LEU A 1 88 ? 15.156 1.252 -25.319 1.00 81.31 88 LEU A CA 1
ATOM 651 C C . LEU A 1 88 ? 16.201 1.564 -24.241 1.00 81.31 88 LEU A C 1
ATOM 653 O O . LEU A 1 88 ? 16.057 2.556 -23.531 1.00 81.31 88 LEU A O 1
ATOM 657 N N . SER A 1 89 ? 17.259 0.753 -24.147 1.00 80.50 89 SER A N 1
ATOM 658 C CA . SER A 1 89 ? 18.358 0.975 -23.202 1.00 80.50 89 SER A CA 1
ATOM 659 C C . SER A 1 89 ? 19.026 2.336 -23.405 1.00 80.50 89 SER A C 1
ATOM 661 O O . SER A 1 89 ? 19.259 3.040 -22.427 1.00 80.50 89 SER A O 1
ATOM 663 N N . GLU A 1 90 ? 19.268 2.752 -24.653 1.00 83.12 90 GLU A N 1
ATOM 664 C CA . GLU A 1 90 ? 19.806 4.082 -24.973 1.00 83.12 90 GLU A CA 1
ATOM 665 C C . GLU A 1 90 ? 18.910 5.213 -24.453 1.00 83.12 90 GLU A C 1
ATOM 667 O O . GLU A 1 90 ? 19.409 6.161 -23.856 1.00 83.12 90 GLU A O 1
ATOM 672 N N . PHE A 1 91 ? 17.588 5.105 -24.619 1.00 76.50 91 PHE A N 1
ATOM 673 C CA . PHE A 1 91 ? 16.642 6.131 -24.166 1.00 76.50 91 PHE A CA 1
ATOM 674 C C . PHE A 1 91 ? 16.620 6.297 -22.638 1.00 76.50 91 PHE A C 1
ATOM 676 O O . PHE A 1 91 ? 16.395 7.396 -22.142 1.00 76.50 91 PHE A O 1
ATOM 683 N N . LEU A 1 92 ? 16.859 5.212 -21.898 1.00 73.44 92 LEU A N 1
ATOM 684 C CA . LEU A 1 92 ? 16.826 5.180 -20.431 1.00 73.44 92 LEU A CA 1
ATOM 685 C C . LEU A 1 92 ? 18.187 5.454 -19.776 1.00 73.44 92 LEU A C 1
ATOM 687 O O . LEU A 1 92 ? 18.257 5.554 -18.554 1.00 73.44 92 LEU A O 1
ATOM 691 N N . SER A 1 93 ? 19.259 5.531 -20.569 1.00 71.31 93 SER A N 1
ATOM 692 C CA . SER A 1 93 ? 20.634 5.741 -20.091 1.00 71.31 93 SER A CA 1
ATOM 693 C C . SER A 1 93 ? 21.086 7.208 -20.136 1.00 71.31 93 SER A C 1
ATOM 695 O O . SER A 1 93 ? 22.259 7.477 -19.875 1.00 71.31 93 SER A O 1
ATOM 697 N N . TYR A 1 94 ? 20.187 8.136 -20.490 1.00 53.19 94 TYR A N 1
ATOM 698 C CA . TYR A 1 94 ? 20.440 9.583 -20.494 1.00 53.19 94 TYR A CA 1
ATOM 699 C C . TYR A 1 94 ? 20.189 10.237 -19.135 1.00 53.19 94 TYR A C 1
ATOM 701 O O . TYR A 1 94 ? 19.188 9.880 -18.474 1.00 53.19 94 TYR A O 1
#

pLDDT: mean 90.52, std 7.72, range [53.19, 97.69]

Secondary structure (DSSP, 8-state):
------EEEEETTEEEEEES-----SS----TTS---PPEEE-S---TTGGGT-TT-HHHHHTTEEEE---GGG-------TT-HHHHHHHH--

Sequence (94 aa):
MPSFHGDVAVKNGKIVELGKLGTSANRVIDAEGLVISPGFVDNHCHYDAQVTWDPICSFSCYHGATTVVIGNCSLSLAPVRPGTEERLSEFLSY

Nearest PDB structures (foldseek):
  6fxw-assembly1_A  TM=2.703E-01  e=2.160E+00  Leishmania infantum
  7zm7-assembly1_F  TM=1.339E-01  e=5.968E+00  Thermochaetoides thermophila DSM 1495